Protein AF-A0A1V8NS81-F1 (afdb_monomer_lite)

Organism: Citrobacter braakii (NCBI:txid57706)

Radius of gyration: 27.33 Å; chains: 1; bounding box: 50×34×76 Å

pLDDT: mean 88.17, std 13.68, range [34.19, 97.19]

Secondary structure (DSSP, 8-state):
-----------HHHHHHHHHHHHHHHTSTT-HHHHHHHHHHHHH--HHHHHHHHHHHHHHHHHHHHHHT-EEE-----HHHHHHTT--HHHHHHHHHHHHHHHHHHHHTTPEEET-

Foldseek 3Di:
DDDDDPDPPDPPVVLVVLVVQLVPLLVDPPDPSNVVSVVVNVVQPDPSNVVVVVVVVVVVVVVVVVVLPAEDEDDDDALVVCVVVVDDSVRSVVVVVVVVVVCVVCVVVSYHYPPD

Sequence (116 aa):
MLGGSPMTALDKQALRQLATDAHELGIIKRYTKGIEANKRFAAIVTPLTVLALLDELEAAEKRIAELEARTVAVKQFDDFQIVHYGGSEDYAKGYIDCQNNYNKALTAAGIGVKGE

Structure (mmCIF, N/CA/C/O backbone):
data_AF-A0A1V8NS81-F1
#
_entry.id   AF-A0A1V8NS81-F1
#
loop_
_atom_site.group_PDB
_atom_site.id
_atom_site.type_symbol
_atom_site.label_atom_id
_atom_site.label_alt_id
_atom_site.label_comp_id
_atom_site.label_asym_id
_atom_site.label_entity_id
_atom_site.label_seq_id
_atom_site.pdbx_PDB_ins_code
_atom_site.Cartn_x
_atom_site.Cartn_y
_atom_site.Cartn_z
_atom_site.occupancy
_atom_site.B_iso_or_equiv
_atom_site.auth_seq_id
_atom_site.auth_comp_id
_atom_site.auth_asym_id
_atom_site.auth_atom_id
_atom_site.pdbx_PDB_model_num
ATOM 1 N N . MET A 1 1 ? -13.819 -21.317 -9.610 1.00 34.19 1 MET A N 1
ATOM 2 C CA . MET A 1 1 ? -13.070 -20.592 -8.564 1.00 34.19 1 MET A CA 1
ATOM 3 C C . MET A 1 1 ? -14.020 -19.585 -7.953 1.00 34.19 1 MET A C 1
ATOM 5 O O . MET A 1 1 ? -14.648 -18.849 -8.702 1.00 34.19 1 MET A O 1
ATOM 9 N N . LEU A 1 2 ? -14.235 -19.673 -6.643 1.00 37.75 2 LEU A N 1
ATOM 10 C CA . LEU A 1 2 ? -15.254 -18.916 -5.920 1.00 37.75 2 LEU A CA 1
ATOM 11 C C . LEU A 1 2 ? -14.870 -17.433 -5.914 1.00 37.75 2 LEU A C 1
ATOM 13 O O . LEU A 1 2 ? -13.893 -17.051 -5.277 1.00 37.75 2 LEU A O 1
ATOM 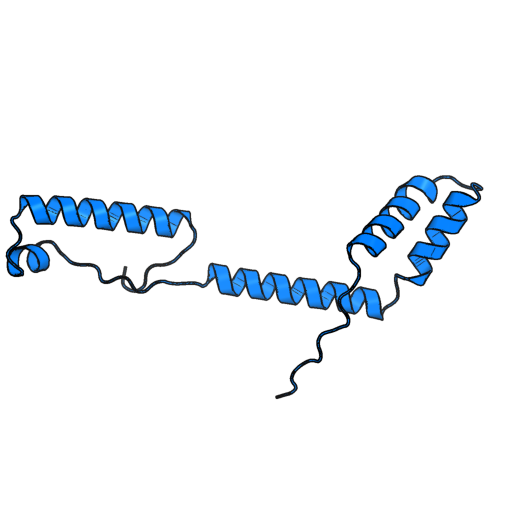17 N N . GLY A 1 3 ? -15.617 -16.622 -6.664 1.00 38.28 3 GLY A N 1
ATOM 18 C CA . GLY A 1 3 ? -15.574 -15.173 -6.539 1.00 38.28 3 GLY A CA 1
ATOM 19 C C . GLY A 1 3 ? -16.102 -14.813 -5.160 1.00 38.28 3 GLY A C 1
ATOM 20 O O . GLY A 1 3 ? -17.291 -14.985 -4.899 1.00 38.28 3 GLY A O 1
ATOM 21 N N . GLY A 1 4 ? -15.200 -14.400 -4.270 1.00 41.12 4 GLY A N 1
ATOM 22 C CA . GLY A 1 4 ? -15.565 -13.887 -2.960 1.00 41.12 4 GLY A CA 1
ATOM 23 C C . GLY A 1 4 ? -16.525 -12.721 -3.143 1.00 41.12 4 GLY A C 1
ATOM 24 O O . GLY A 1 4 ? -16.189 -11.733 -3.798 1.00 41.12 4 GLY A O 1
ATOM 25 N N . SER A 1 5 ? -17.737 -12.866 -2.612 1.00 40.59 5 SER A N 1
ATOM 26 C CA . SER A 1 5 ? -18.668 -11.756 -2.453 1.00 40.59 5 SER A CA 1
ATOM 27 C C . SER A 1 5 ? -17.928 -10.586 -1.800 1.00 40.59 5 SER A C 1
ATOM 29 O O . SER A 1 5 ? -17.149 -10.830 -0.875 1.00 40.59 5 SER A O 1
ATOM 31 N N . PRO A 1 6 ? -18.147 -9.335 -2.241 1.00 47.91 6 PRO A N 1
ATOM 32 C CA . PRO A 1 6 ? -17.571 -8.189 -1.560 1.00 47.91 6 PRO A CA 1
ATOM 33 C C . PRO A 1 6 ? -18.086 -8.240 -0.123 1.00 47.91 6 PRO A C 1
ATOM 35 O O . PRO A 1 6 ? -19.296 -8.142 0.099 1.00 47.91 6 PRO A O 1
ATOM 38 N N . MET A 1 7 ? -17.193 -8.475 0.844 1.00 54.28 7 MET A N 1
ATOM 39 C CA . MET A 1 7 ? -17.545 -8.284 2.245 1.00 54.28 7 MET A CA 1
ATOM 40 C C . MET A 1 7 ? -18.139 -6.886 2.346 1.00 54.28 7 MET A C 1
ATOM 42 O O . MET A 1 7 ? -17.563 -5.930 1.825 1.00 54.28 7 MET A O 1
ATOM 46 N N . THR A 1 8 ? -19.337 -6.793 2.920 1.00 56.78 8 THR A N 1
ATOM 47 C CA . THR A 1 8 ? -20.015 -5.529 3.212 1.00 56.78 8 THR A CA 1
ATOM 48 C C . THR A 1 8 ? -18.987 -4.530 3.715 1.00 56.78 8 THR A C 1
ATOM 50 O O . THR A 1 8 ? -18.368 -4.795 4.744 1.00 56.78 8 THR A O 1
ATOM 53 N N . ALA A 1 9 ? -18.765 -3.449 2.961 1.00 69.44 9 ALA A N 1
ATOM 54 C CA . ALA A 1 9 ? -17.707 -2.492 3.249 1.00 69.44 9 ALA A CA 1
ATOM 55 C C . ALA A 1 9 ? -17.837 -2.028 4.703 1.00 69.44 9 ALA A C 1
ATOM 57 O O . ALA A 1 9 ? -18.829 -1.391 5.068 1.00 69.44 9 ALA A O 1
ATOM 58 N N . LEU A 1 10 ? -16.872 -2.415 5.537 1.00 84.88 10 LEU A N 1
ATOM 59 C CA . LEU A 1 10 ? -16.858 -2.054 6.942 1.00 84.88 10 LEU A CA 1
ATOM 60 C C . LEU A 1 10 ? -16.790 -0.529 7.039 1.00 84.88 10 LEU A C 1
ATOM 62 O O . LEU A 1 10 ? -15.931 0.104 6.419 1.00 84.88 10 LEU A O 1
ATOM 66 N N . ASP A 1 11 ? -17.669 0.079 7.836 1.00 90.62 11 ASP A N 1
ATOM 67 C CA . ASP A 1 11 ? -17.576 1.512 8.111 1.00 90.62 11 ASP A CA 1
ATOM 68 C C . ASP A 1 11 ? -16.393 1.779 9.054 1.00 90.62 11 ASP A C 1
ATOM 70 O O . ASP A 1 11 ? -16.508 1.826 10.283 1.00 90.62 11 ASP A O 1
ATOM 74 N N . LYS A 1 12 ? -15.215 1.935 8.447 1.00 90.06 12 LYS A N 1
ATOM 75 C CA . LYS A 1 12 ? -13.952 2.190 9.144 1.00 90.06 12 LYS A CA 1
ATOM 76 C C . LYS A 1 12 ? -13.956 3.513 9.901 1.00 90.06 12 LYS A C 1
ATOM 78 O O . LYS A 1 12 ? -13.236 3.634 10.892 1.00 90.06 12 LYS A O 1
ATOM 83 N N . GLN A 1 13 ? -14.730 4.503 9.455 1.00 93.38 13 GLN A N 1
ATOM 84 C CA . GLN A 1 13 ? -14.797 5.798 10.125 1.00 93.38 13 GLN A CA 1
ATOM 85 C C . GLN A 1 13 ? -15.654 5.706 11.388 1.00 93.38 13 GLN A C 1
ATOM 87 O O . GLN A 1 13 ? -15.213 6.154 12.447 1.00 93.38 13 GLN A O 1
ATOM 92 N N . ALA A 1 14 ? -16.818 5.057 11.311 1.00 92.12 14 ALA A N 1
ATOM 93 C CA . ALA A 1 14 ? -17.647 4.791 12.480 1.00 92.12 14 ALA A CA 1
ATOM 94 C C . ALA A 1 14 ? -16.914 3.911 13.503 1.00 92.12 14 ALA A C 1
ATOM 96 O O . ALA A 1 14 ? -16.901 4.233 14.691 1.00 92.12 14 ALA A O 1
ATOM 97 N N . LEU A 1 15 ? -16.235 2.847 13.054 1.00 93.56 15 LEU A N 1
ATOM 98 C CA . LEU A 1 15 ? -15.450 1.989 13.945 1.00 93.56 15 LEU A CA 1
ATOM 99 C C . LEU A 1 15 ? -14.302 2.754 14.616 1.00 93.56 15 LEU A C 1
ATOM 101 O O . LEU A 1 15 ? -14.076 2.585 15.814 1.00 93.56 15 LEU A O 1
ATOM 105 N N . ARG A 1 16 ? -13.607 3.628 13.873 1.00 95.25 16 ARG A N 1
ATOM 106 C CA . ARG A 1 16 ? -12.559 4.496 14.428 1.00 95.25 16 ARG A CA 1
ATOM 107 C C . ARG A 1 16 ? -13.120 5.433 15.492 1.00 95.25 16 ARG A C 1
ATOM 109 O O . ARG A 1 16 ? -12.519 5.533 16.554 1.00 95.25 16 ARG A O 1
ATOM 116 N N . GLN A 1 17 ? -14.268 6.063 15.243 1.00 95.75 17 GLN A N 1
ATOM 117 C CA . GLN A 1 17 ? -14.896 6.945 16.227 1.00 95.75 17 GLN A CA 1
ATOM 118 C C . GLN A 1 17 ? -15.281 6.184 17.499 1.00 95.75 17 GLN A C 1
ATOM 120 O O . GLN A 1 17 ? -14.965 6.630 18.596 1.00 95.75 17 GLN A O 1
ATOM 125 N N . LEU A 1 18 ? -15.897 5.005 17.364 1.00 95.19 18 LEU A N 1
ATOM 126 C CA . LEU A 1 18 ? -16.261 4.167 18.510 1.00 95.19 18 LEU A CA 1
ATOM 127 C C . LEU A 1 18 ? -15.035 3.721 19.319 1.00 95.19 18 LEU A C 1
ATOM 129 O O . LEU A 1 18 ? -15.087 3.715 20.548 1.00 95.19 18 LEU A O 1
ATOM 133 N N . ALA A 1 19 ? -13.938 3.368 18.643 1.00 95.19 19 ALA A N 1
ATOM 134 C CA . ALA A 1 19 ? -12.680 3.011 19.292 1.00 95.19 19 ALA A CA 1
ATOM 135 C C . ALA A 1 19 ? -12.068 4.203 20.045 1.00 95.19 19 ALA A C 1
ATOM 137 O O . ALA A 1 19 ? -11.642 4.048 21.189 1.00 95.19 19 ALA A O 1
ATOM 138 N N . THR A 1 20 ? -12.058 5.390 19.431 1.00 96.38 20 THR A N 1
ATOM 139 C CA . THR A 1 20 ? -11.583 6.631 20.055 1.00 96.38 20 THR A CA 1
ATOM 140 C C . THR A 1 20 ? -12.428 6.995 21.274 1.00 96.38 20 THR A C 1
ATOM 142 O O . THR A 1 20 ? -11.872 7.201 22.348 1.00 96.38 20 THR A O 1
ATOM 145 N N . ASP A 1 21 ? -13.757 6.979 21.160 1.00 94.12 21 ASP A N 1
ATOM 146 C CA . ASP A 1 21 ? -14.660 7.288 22.274 1.00 94.12 21 ASP A CA 1
ATOM 147 C C . ASP A 1 21 ? -14.467 6.308 23.442 1.00 94.12 21 ASP A C 1
ATOM 149 O O . ASP A 1 21 ? -14.436 6.713 24.607 1.00 94.12 21 ASP A O 1
ATOM 153 N N . ALA A 1 22 ? -14.322 5.009 23.152 1.00 94.12 22 ALA A N 1
ATOM 154 C CA . ALA A 1 22 ? -14.050 3.991 24.165 1.00 94.12 22 ALA A CA 1
ATOM 155 C C . ALA A 1 22 ? -12.674 4.191 24.822 1.00 94.12 22 ALA A C 1
ATOM 157 O O . ALA A 1 22 ? -12.548 4.049 26.038 1.00 94.12 22 ALA A O 1
ATOM 158 N N . HIS A 1 23 ? -11.655 4.577 24.051 1.00 93.81 23 HIS A N 1
ATOM 159 C CA . HIS A 1 23 ? -10.327 4.882 24.576 1.00 93.81 23 HIS A CA 1
ATOM 160 C C . HIS A 1 23 ? -10.329 6.131 25.469 1.00 93.81 23 HIS A C 1
ATOM 162 O O . HIS A 1 23 ? -9.814 6.091 26.581 1.00 93.81 23 HIS A O 1
ATOM 168 N N . GLU A 1 24 ? -10.938 7.228 25.023 1.00 92.62 24 GLU A N 1
ATOM 169 C CA . GLU A 1 24 ? -10.905 8.511 25.729 1.00 92.62 24 GLU A CA 1
ATOM 170 C C . GLU A 1 24 ? -11.855 8.540 26.932 1.00 92.62 24 GLU A C 1
ATOM 172 O O . GLU A 1 24 ? -11.477 8.941 28.035 1.00 92.62 24 GLU A O 1
ATOM 177 N N . LEU A 1 25 ? -13.103 8.101 26.744 1.00 91.62 25 LEU A N 1
ATOM 178 C CA . LEU A 1 25 ? -14.140 8.183 27.774 1.00 91.62 25 LEU A CA 1
ATOM 179 C C . LEU A 1 25 ? -14.166 6.936 28.659 1.00 91.62 25 LEU A C 1
ATOM 181 O O . LEU A 1 25 ? -14.500 7.031 29.842 1.00 91.62 25 LEU A O 1
ATOM 185 N N . GLY A 1 26 ? -13.832 5.767 28.107 1.00 83.56 26 GLY A N 1
ATOM 186 C CA . GLY A 1 26 ? -13.929 4.478 28.795 1.00 83.56 26 GLY A CA 1
ATOM 187 C C . GLY A 1 26 ? -12.908 4.278 29.917 1.00 83.56 26 GLY A C 1
ATOM 188 O O . GLY A 1 26 ? -13.151 3.468 30.814 1.00 83.56 26 GLY A O 1
ATOM 189 N N . ILE A 1 27 ? -11.811 5.046 29.927 1.00 86.44 27 ILE A N 1
ATOM 190 C CA . ILE A 1 27 ? -10.823 5.068 31.023 1.00 86.44 27 ILE A CA 1
ATOM 191 C C . ILE A 1 27 ? -11.406 5.734 32.285 1.00 86.44 27 ILE A C 1
ATOM 193 O O . ILE A 1 27 ? -11.014 5.415 33.414 1.00 86.44 27 ILE A O 1
ATOM 197 N N . ILE A 1 28 ? -12.386 6.627 32.124 1.00 85.00 28 ILE A N 1
ATOM 198 C CA . ILE A 1 28 ? -12.992 7.376 33.226 1.00 85.00 28 ILE A CA 1
ATOM 199 C C . ILE A 1 28 ? -14.001 6.480 33.960 1.00 85.00 28 ILE A C 1
ATOM 201 O O . ILE A 1 28 ? -15.159 6.316 33.566 1.00 85.00 28 ILE A O 1
ATOM 205 N N . LYS A 1 29 ? -13.562 5.883 35.074 1.00 74.12 29 LYS A N 1
ATOM 206 C CA . LYS A 1 29 ? -14.395 4.987 35.892 1.00 74.12 29 LYS A CA 1
ATOM 207 C C . LYS A 1 29 ? -15.640 5.705 36.423 1.00 74.12 29 LYS A C 1
ATOM 209 O O . LYS A 1 29 ? -15.560 6.825 36.914 1.00 74.12 29 LYS A O 1
ATOM 214 N N . ARG A 1 30 ? -16.784 5.007 36.401 1.00 77.19 30 ARG A N 1
ATOM 215 C CA . ARG A 1 30 ? -18.103 5.493 36.871 1.00 77.19 30 ARG A CA 1
ATOM 216 C C . ARG A 1 30 ? -18.652 6.700 36.099 1.00 77.19 30 ARG A C 1
ATOM 218 O O . ARG A 1 30 ? -19.635 7.295 36.529 1.00 77.19 30 ARG A O 1
ATOM 225 N N . TYR A 1 31 ? -18.072 7.029 34.947 1.00 84.50 31 TYR A N 1
ATOM 226 C CA . TYR A 1 31 ? -18.636 8.016 34.042 1.00 84.50 31 TYR A CA 1
ATOM 227 C C . TYR A 1 31 ? -19.619 7.346 33.086 1.00 84.50 31 TYR A C 1
ATOM 229 O O . TYR A 1 31 ? -19.242 6.492 32.284 1.00 84.50 31 TYR A O 1
ATOM 237 N N . THR A 1 32 ? -20.890 7.741 33.155 1.00 90.44 32 THR A N 1
ATOM 238 C CA . THR A 1 32 ? -21.971 7.132 32.366 1.00 90.44 32 THR A CA 1
ATOM 239 C C . THR A 1 32 ? -21.664 7.123 30.868 1.00 90.44 32 THR A C 1
ATOM 241 O O . THR A 1 32 ? -21.902 6.114 30.210 1.00 90.44 32 THR A O 1
ATOM 244 N N . LYS A 1 33 ? -21.064 8.198 30.330 1.00 89.50 33 LYS A N 1
ATOM 245 C CA . LYS A 1 33 ? -20.688 8.244 28.907 1.00 89.50 33 LYS A CA 1
ATOM 246 C C . LYS A 1 33 ? -19.532 7.298 28.568 1.00 89.50 33 LYS A C 1
ATOM 248 O O . LYS A 1 33 ? -19.533 6.741 27.482 1.00 89.50 33 LYS A O 1
ATOM 253 N N . GLY A 1 34 ? -18.591 7.074 29.488 1.00 91.25 34 GLY A N 1
ATOM 254 C CA . GLY A 1 34 ? -17.503 6.107 29.304 1.00 91.25 34 GLY A CA 1
ATOM 255 C C . GLY A 1 34 ? -17.990 4.659 29.291 1.00 91.25 34 GLY A C 1
ATOM 256 O O . GLY A 1 34 ? -17.571 3.861 28.457 1.00 91.25 34 GLY A O 1
ATOM 257 N N . ILE A 1 35 ? -18.943 4.331 30.169 1.00 92.50 35 ILE A N 1
ATOM 258 C CA . ILE A 1 35 ? -19.608 3.018 30.172 1.00 92.50 35 ILE A CA 1
ATOM 259 C C . ILE A 1 35 ? -20.346 2.797 28.847 1.00 92.50 35 ILE A C 1
ATOM 261 O O . ILE A 1 35 ? -20.255 1.720 28.262 1.00 92.50 35 ILE A O 1
ATOM 265 N N . GLU A 1 36 ? -21.064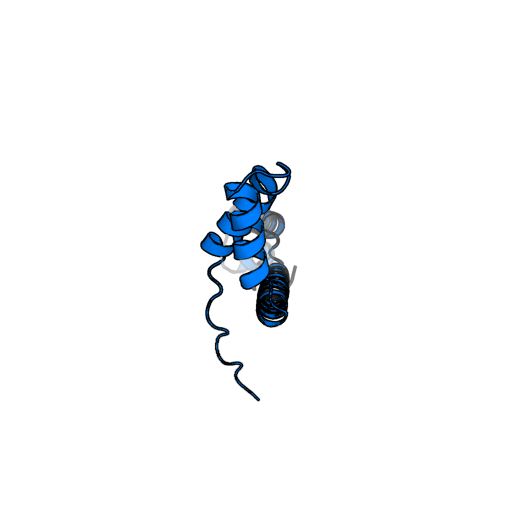 3.814 28.374 1.00 93.75 36 GLU A N 1
ATOM 266 C CA . GLU A 1 36 ? -21.797 3.758 27.111 1.00 93.75 36 GLU A CA 1
ATOM 267 C C . GLU A 1 36 ? -20.859 3.631 25.900 1.00 93.75 36 GLU A C 1
ATOM 269 O O . GLU A 1 36 ? -21.100 2.796 25.031 1.00 93.75 36 GLU A O 1
ATOM 274 N N . ALA A 1 37 ? -19.753 4.381 25.868 1.00 93.88 37 ALA A N 1
ATOM 275 C CA . ALA A 1 37 ? -18.743 4.281 24.816 1.00 93.88 37 ALA A CA 1
ATOM 276 C C . ALA A 1 37 ? -18.148 2.864 24.726 1.00 93.88 37 ALA A C 1
ATOM 278 O O . ALA A 1 37 ? -18.141 2.263 23.652 1.00 93.88 37 ALA A O 1
ATOM 279 N N . ASN A 1 38 ? -17.760 2.277 25.865 1.00 93.50 38 ASN A N 1
ATOM 280 C CA . ASN A 1 38 ? -17.262 0.900 25.920 1.00 93.50 38 ASN A CA 1
ATOM 281 C C . ASN A 1 38 ? -18.303 -0.122 25.440 1.00 93.50 38 ASN A C 1
ATOM 283 O O . ASN A 1 38 ? -17.957 -1.050 24.712 1.00 93.50 38 ASN A O 1
ATOM 287 N N . LYS A 1 39 ? -19.580 0.043 25.813 1.00 94.19 39 LYS A N 1
ATOM 288 C CA . LYS A 1 39 ? -20.665 -0.839 25.350 1.00 94.19 39 LYS A CA 1
ATOM 289 C C . LYS A 1 39 ? -20.857 -0.765 23.839 1.00 94.19 39 LYS A C 1
ATOM 291 O O . LYS A 1 39 ? -20.975 -1.805 23.196 1.00 94.19 39 LYS A O 1
ATOM 296 N N . ARG A 1 40 ? -20.879 0.445 23.274 1.00 93.88 40 ARG A N 1
ATOM 297 C CA . ARG A 1 40 ? -21.044 0.649 21.827 1.00 93.88 40 ARG A CA 1
ATOM 298 C C . ARG A 1 40 ? -19.886 0.056 21.041 1.00 93.88 40 ARG A C 1
ATOM 300 O O . ARG A 1 40 ? -20.121 -0.613 20.042 1.00 93.88 40 ARG A O 1
ATOM 307 N N . PHE A 1 41 ? -18.657 0.250 21.513 1.00 94.81 41 PHE A N 1
ATOM 308 C CA . PHE A 1 41 ? -17.488 -0.357 20.889 1.00 94.81 41 PHE A CA 1
ATOM 309 C C . PHE A 1 41 ? -17.542 -1.891 20.967 1.00 94.81 41 PHE A C 1
ATOM 311 O O . PHE A 1 41 ? -17.447 -2.559 19.940 1.00 94.81 41 PHE A O 1
ATOM 318 N N . ALA A 1 42 ? -17.809 -2.460 22.148 1.00 94.38 42 ALA A N 1
ATOM 319 C CA . ALA A 1 42 ? -17.908 -3.909 22.335 1.00 94.38 42 ALA A CA 1
ATOM 320 C C . ALA A 1 42 ? -19.012 -4.568 21.486 1.00 94.38 42 ALA A C 1
ATOM 322 O O . ALA A 1 42 ? -18.856 -5.710 21.066 1.00 94.38 42 ALA A O 1
ATOM 323 N N . ALA A 1 43 ? -20.108 -3.858 21.202 1.00 94.06 43 ALA A N 1
ATOM 324 C CA . ALA A 1 43 ? -21.181 -4.360 20.345 1.00 94.06 43 ALA A CA 1
ATOM 325 C C . ALA A 1 43 ? -20.754 -4.534 18.875 1.00 94.06 43 ALA A C 1
ATOM 327 O O . ALA A 1 43 ? -21.319 -5.371 18.174 1.00 94.06 43 ALA A O 1
ATOM 328 N N . ILE A 1 44 ? -19.771 -3.756 18.409 1.00 91.19 44 ILE A N 1
ATOM 329 C CA . ILE A 1 44 ? -19.298 -3.786 17.019 1.00 91.19 44 ILE A CA 1
ATOM 330 C C . ILE A 1 44 ? -18.045 -4.652 16.864 1.00 91.19 44 ILE A C 1
ATOM 332 O O . ILE A 1 44 ? -17.847 -5.227 15.796 1.00 91.19 44 ILE A O 1
ATOM 336 N N . VAL A 1 45 ? -17.213 -4.808 17.899 1.00 92.06 45 VAL A N 1
ATOM 337 C CA . VAL A 1 45 ? -16.014 -5.671 17.864 1.00 92.06 45 VAL A CA 1
ATOM 338 C C . VAL A 1 45 ? -16.407 -7.144 18.020 1.00 92.06 45 VAL A C 1
ATOM 340 O O . VAL A 1 45 ? -16.154 -7.797 19.030 1.00 92.06 45 VAL A O 1
ATOM 343 N N . THR A 1 46 ? -17.070 -7.669 16.995 1.00 93.19 46 THR A N 1
ATOM 344 C CA . THR A 1 46 ? -17.441 -9.082 16.877 1.00 93.19 46 THR A CA 1
ATOM 345 C C . THR A 1 46 ? -16.345 -9.865 16.143 1.00 93.19 46 THR A C 1
ATOM 347 O O . THR A 1 46 ? -15.556 -9.256 15.415 1.00 93.19 46 THR A O 1
ATOM 350 N N . PRO A 1 47 ? -16.305 -11.209 16.244 1.00 95.38 47 PRO A N 1
ATOM 351 C CA . PRO A 1 47 ? -15.400 -12.018 15.428 1.00 95.38 47 PRO A CA 1
ATOM 352 C C . PRO A 1 47 ? -15.506 -11.719 13.926 1.00 95.38 47 PRO A C 1
ATOM 354 O O . PRO A 1 47 ? -14.489 -11.682 13.246 1.00 95.38 47 PRO A O 1
ATOM 357 N N . LEU A 1 48 ? -16.711 -11.432 13.416 1.00 92.12 48 LEU A N 1
ATOM 358 C CA . LEU A 1 48 ? -16.921 -11.067 12.009 1.00 92.12 48 LEU A CA 1
ATOM 359 C C . LEU A 1 48 ? -16.241 -9.743 11.646 1.00 92.12 48 LEU A C 1
ATOM 361 O O . LEU A 1 48 ? -15.618 -9.644 10.595 1.00 92.12 48 LEU A O 1
ATOM 365 N N . THR A 1 49 ? -16.321 -8.744 12.523 1.00 91.75 49 THR A N 1
ATOM 366 C CA . THR A 1 49 ? -15.654 -7.450 12.322 1.00 91.75 49 THR A CA 1
ATOM 367 C C . THR A 1 49 ? -14.134 -7.597 12.343 1.00 91.75 49 THR A C 1
ATOM 369 O O . THR A 1 49 ? -13.446 -6.949 11.561 1.00 91.75 49 THR A O 1
ATOM 372 N N . VAL A 1 50 ? -13.604 -8.459 13.217 1.00 93.56 50 VAL A N 1
ATOM 373 C CA . VAL A 1 50 ? -12.163 -8.747 13.274 1.00 93.56 50 VAL A CA 1
ATOM 374 C C . VAL A 1 50 ? -11.700 -9.461 12.005 1.00 93.56 50 VAL A C 1
ATOM 376 O O . VAL A 1 50 ? -10.685 -9.063 11.444 1.00 93.56 50 VAL A O 1
ATOM 379 N N . LEU A 1 51 ? -12.450 -10.457 11.522 1.00 94.81 51 LEU A N 1
ATOM 380 C CA . LEU A 1 51 ? -12.146 -11.138 10.259 1.00 94.81 51 LEU A CA 1
ATOM 381 C C . LEU A 1 51 ? -12.149 -10.154 9.085 1.00 94.81 51 LEU A C 1
ATOM 383 O O . LEU A 1 51 ? -11.150 -10.062 8.390 1.00 94.81 51 LEU A O 1
ATOM 387 N N . ALA A 1 52 ? -13.183 -9.317 8.958 1.00 91.94 52 ALA A N 1
ATOM 388 C CA . ALA A 1 52 ? -13.239 -8.303 7.906 1.00 91.94 52 ALA A CA 1
ATOM 389 C C . ALA A 1 52 ? -12.037 -7.334 7.927 1.00 91.94 52 ALA A C 1
ATOM 391 O O . ALA A 1 52 ? -11.529 -6.962 6.872 1.00 91.94 52 ALA A O 1
ATOM 392 N N . LEU A 1 53 ? -11.550 -6.935 9.110 1.00 93.81 53 LEU A N 1
ATOM 393 C CA . LEU A 1 53 ? -10.338 -6.111 9.227 1.00 93.81 53 LEU A CA 1
ATOM 394 C C . LEU A 1 53 ? -9.072 -6.856 8.779 1.00 93.81 53 LEU A C 1
ATOM 396 O O . LEU A 1 53 ? -8.201 -6.239 8.168 1.00 93.81 53 LEU A O 1
ATOM 400 N N . LEU A 1 54 ? -8.963 -8.151 9.090 1.00 95.81 54 LEU A N 1
ATOM 401 C CA . LEU A 1 54 ? -7.853 -8.999 8.651 1.00 95.81 54 LEU A CA 1
ATOM 402 C C . LEU A 1 54 ? -7.883 -9.208 7.134 1.00 95.81 54 LEU A C 1
ATOM 404 O O . LEU A 1 54 ? -6.864 -9.007 6.485 1.00 95.81 54 LEU A O 1
ATOM 408 N N . ASP A 1 55 ? -9.049 -9.498 6.559 1.00 94.56 55 ASP A N 1
ATOM 409 C CA . ASP A 1 55 ? -9.210 -9.668 5.113 1.00 94.56 55 ASP A CA 1
ATOM 410 C C . ASP A 1 55 ? -8.861 -8.380 4.346 1.00 94.56 55 ASP A C 1
ATOM 412 O O . ASP A 1 55 ? -8.194 -8.420 3.310 1.00 94.56 55 ASP A O 1
ATOM 416 N N . GLU A 1 56 ? -9.267 -7.211 4.860 1.00 94.06 56 GLU A N 1
ATOM 417 C CA . GLU A 1 56 ? -8.875 -5.919 4.285 1.00 94.06 56 GLU A CA 1
ATOM 418 C C . GLU A 1 56 ? -7.362 -5.668 4.383 1.00 94.06 56 GLU A C 1
ATOM 420 O O . GLU A 1 56 ? -6.777 -5.111 3.448 1.00 94.06 56 GLU A O 1
ATOM 425 N N . LEU A 1 57 ? -6.725 -6.070 5.489 1.00 95.56 57 LEU A N 1
ATOM 426 C CA . LEU A 1 57 ? -5.280 -5.941 5.679 1.00 95.56 57 LEU A CA 1
ATOM 427 C C . LEU A 1 57 ? -4.514 -6.840 4.703 1.00 95.56 57 LEU A C 1
ATOM 429 O O . LEU A 1 57 ? -3.666 -6.342 3.966 1.00 95.56 57 LEU A O 1
ATOM 433 N N . GLU A 1 58 ? -4.863 -8.123 4.630 1.00 96.69 58 GLU A N 1
ATOM 434 C CA . GLU A 1 58 ? -4.245 -9.086 3.712 1.00 96.69 58 GLU A CA 1
ATOM 435 C C . GLU A 1 58 ? -4.425 -8.659 2.245 1.00 96.69 58 GLU A C 1
ATOM 437 O O . GLU A 1 58 ? -3.501 -8.754 1.432 1.00 96.69 58 GLU A O 1
ATOM 442 N N . ALA A 1 59 ? -5.597 -8.120 1.888 1.00 94.81 59 ALA A N 1
ATOM 443 C CA . ALA A 1 59 ? -5.841 -7.573 0.556 1.00 94.81 59 ALA A CA 1
ATOM 444 C C . ALA A 1 59 ? -4.961 -6.345 0.256 1.00 94.81 59 ALA A C 1
ATOM 446 O O . ALA A 1 59 ? -4.460 -6.206 -0.866 1.00 94.81 59 ALA A O 1
ATOM 447 N N . ALA A 1 60 ? -4.752 -5.462 1.238 1.00 95.06 60 ALA A N 1
ATOM 448 C CA . ALA A 1 60 ? -3.871 -4.306 1.098 1.00 95.06 60 ALA A CA 1
ATOM 449 C C . ALA A 1 60 ? -2.398 -4.723 0.963 1.00 95.06 60 ALA A C 1
ATOM 451 O O . ALA A 1 60 ? -1.712 -4.228 0.069 1.00 95.06 60 ALA A O 1
ATOM 452 N N . GLU A 1 61 ? -1.930 -5.668 1.779 1.00 97.19 61 GLU A N 1
ATOM 453 C CA . GLU A 1 61 ? -0.576 -6.232 1.707 1.00 97.19 61 GLU A CA 1
ATOM 454 C C . GLU A 1 61 ? -0.320 -6.896 0.355 1.00 97.19 61 GLU A C 1
ATOM 456 O O . GLU A 1 61 ? 0.685 -6.616 -0.302 1.00 97.19 61 GLU A O 1
ATOM 461 N N . LYS A 1 62 ? -1.275 -7.698 -0.130 1.00 96.81 62 LYS A N 1
ATOM 462 C CA . LYS A 1 62 ? -1.208 -8.282 -1.470 1.00 96.81 62 LYS A CA 1
ATOM 463 C C . LYS A 1 62 ? -1.108 -7.203 -2.545 1.00 96.81 62 LYS A C 1
ATOM 465 O O . LYS A 1 62 ? -0.304 -7.328 -3.467 1.00 96.81 62 LYS A O 1
ATOM 470 N N . ARG A 1 63 ? -1.902 -6.131 -2.439 1.00 95.88 63 ARG A N 1
ATOM 471 C CA . ARG A 1 63 ? -1.865 -5.034 -3.410 1.00 95.88 63 ARG A CA 1
ATOM 472 C C . ARG A 1 63 ? -0.535 -4.281 -3.382 1.00 95.88 63 ARG A C 1
ATOM 474 O O . ARG A 1 63 ? -0.059 -3.883 -4.442 1.00 95.88 63 ARG A O 1
ATOM 481 N N . ILE A 1 64 ? 0.058 -4.089 -2.206 1.00 94.19 64 ILE A N 1
ATOM 482 C CA . ILE A 1 64 ? 1.392 -3.497 -2.061 1.00 94.19 64 ILE A CA 1
ATOM 483 C C . ILE A 1 64 ? 2.428 -4.389 -2.747 1.00 94.19 64 ILE A C 1
ATOM 485 O O . ILE A 1 64 ? 3.129 -3.905 -3.630 1.00 94.19 64 ILE A O 1
ATOM 489 N N . ALA A 1 65 ? 2.438 -5.692 -2.457 1.00 93.62 65 ALA A N 1
ATOM 490 C CA . ALA A 1 65 ? 3.360 -6.636 -3.087 1.00 93.62 65 ALA A CA 1
ATOM 491 C C . ALA A 1 65 ? 3.211 -6.667 -4.621 1.00 93.62 65 ALA A C 1
ATOM 493 O O . ALA A 1 65 ? 4.201 -6.688 -5.350 1.00 93.62 65 ALA A O 1
ATOM 494 N N . GLU A 1 66 ? 1.978 -6.616 -5.139 1.00 92.69 66 GLU A N 1
ATOM 495 C CA . GLU A 1 66 ? 1.724 -6.495 -6.579 1.00 92.69 66 GLU A CA 1
ATOM 496 C C . GLU A 1 66 ? 2.302 -5.207 -7.171 1.00 92.69 66 GLU A C 1
ATOM 498 O O . GLU A 1 66 ? 2.823 -5.236 -8.283 1.00 92.69 66 GLU A O 1
ATOM 503 N N . LEU A 1 67 ? 2.175 -4.078 -6.465 1.00 90.25 67 LEU A N 1
ATOM 504 C CA . LEU A 1 67 ? 2.690 -2.783 -6.907 1.00 90.25 67 LEU A CA 1
ATOM 505 C C . LEU A 1 67 ? 4.221 -2.739 -6.871 1.00 90.25 67 LEU A C 1
ATOM 507 O O . LEU A 1 67 ? 4.811 -2.236 -7.823 1.00 90.25 67 LEU A O 1
ATOM 511 N N . GLU A 1 68 ? 4.839 -3.293 -5.831 1.00 89.00 68 GLU A N 1
ATOM 512 C CA . GLU A 1 68 ? 6.295 -3.403 -5.678 1.00 89.00 68 GLU A CA 1
ATOM 513 C C . GLU A 1 68 ? 6.912 -4.364 -6.703 1.00 89.00 68 GLU A C 1
ATOM 515 O O . GLU A 1 68 ? 8.018 -4.142 -7.184 1.00 89.00 68 GLU A O 1
ATOM 520 N N . ALA A 1 69 ? 6.179 -5.400 -7.117 1.00 89.62 69 ALA A N 1
ATOM 521 C CA . ALA A 1 69 ? 6.616 -6.320 -8.166 1.00 89.62 69 ALA A CA 1
ATOM 522 C C . ALA A 1 69 ? 6.443 -5.763 -9.595 1.00 89.62 69 ALA A C 1
ATOM 524 O O . ALA A 1 69 ? 6.758 -6.454 -10.574 1.00 89.62 69 ALA A O 1
ATOM 525 N N . ARG A 1 70 ? 5.913 -4.541 -9.768 1.00 88.75 70 ARG A N 1
ATOM 526 C CA . ARG A 1 70 ? 5.688 -3.972 -11.103 1.00 88.75 70 ARG A CA 1
ATOM 527 C C . ARG A 1 70 ? 7.008 -3.711 -11.805 1.00 88.75 70 ARG A C 1
ATOM 529 O O . ARG A 1 70 ? 7.877 -2.989 -11.329 1.00 88.75 70 ARG A O 1
ATOM 536 N N . THR A 1 71 ? 7.083 -4.233 -13.020 1.00 89.06 71 THR A N 1
ATOM 537 C CA . THR A 1 71 ? 8.178 -3.966 -13.943 1.00 89.06 71 THR A CA 1
ATOM 538 C C . THR A 1 71 ? 7.641 -3.352 -15.223 1.00 89.06 71 THR A C 1
ATOM 540 O O . THR A 1 71 ? 6.527 -3.661 -15.659 1.00 89.06 71 THR A O 1
ATOM 543 N N . VAL A 1 72 ? 8.430 -2.476 -15.834 1.00 88.56 72 VAL A N 1
ATOM 544 C CA . VAL A 1 72 ? 8.139 -1.900 -17.147 1.00 88.56 72 VAL A CA 1
ATOM 545 C C . VAL A 1 72 ? 9.084 -2.484 -18.186 1.00 88.56 72 VAL A C 1
ATOM 547 O O . VAL A 1 72 ? 10.255 -2.742 -17.917 1.00 88.56 72 VAL A O 1
ATOM 550 N N . ALA A 1 73 ? 8.562 -2.719 -19.387 1.00 88.62 73 ALA A N 1
ATOM 551 C CA . ALA A 1 73 ? 9.378 -3.056 -20.542 1.00 88.62 73 ALA A CA 1
ATOM 552 C C . ALA A 1 73 ? 9.632 -1.769 -21.320 1.00 88.62 73 ALA A C 1
ATOM 554 O O . ALA A 1 73 ? 8.709 -1.201 -21.904 1.00 88.62 73 ALA A O 1
ATOM 555 N N . VAL A 1 74 ? 10.877 -1.307 -21.300 1.00 86.25 74 VAL A N 1
ATOM 556 C CA . VAL A 1 74 ? 11.302 -0.110 -22.022 1.00 86.25 74 VAL A CA 1
ATOM 557 C C . VAL A 1 74 ? 12.429 -0.531 -22.934 1.00 86.25 74 VAL A C 1
ATOM 559 O O . VAL A 1 74 ? 13.398 -1.135 -22.482 1.00 86.25 74 VAL A O 1
ATOM 562 N N . LYS A 1 75 ? 12.279 -0.253 -24.229 1.00 87.94 75 LYS A N 1
ATOM 563 C CA . LYS A 1 75 ? 13.319 -0.575 -25.195 1.00 87.94 75 LYS A CA 1
ATOM 564 C C . LYS A 1 75 ? 14.511 0.341 -24.944 1.00 87.94 75 LYS A C 1
ATOM 566 O O . LYS A 1 75 ? 14.400 1.550 -25.120 1.00 87.94 75 LYS A O 1
ATOM 571 N N . GLN A 1 76 ? 15.615 -0.267 -24.540 1.00 90.12 76 GLN A N 1
ATOM 572 C CA . GLN A 1 76 ? 16.897 0.396 -24.386 1.00 90.12 76 GLN A CA 1
ATOM 573 C C . GLN A 1 76 ? 17.646 0.282 -25.715 1.00 90.12 76 GLN A C 1
ATOM 575 O O . GLN A 1 76 ? 17.605 -0.773 -26.357 1.00 90.12 76 GLN A O 1
ATOM 580 N N . PHE A 1 77 ? 18.292 1.362 -26.137 1.00 92.25 77 PHE A N 1
ATOM 581 C CA . PHE A 1 77 ? 19.199 1.339 -27.281 1.00 92.25 77 PHE A CA 1
ATOM 582 C C . PHE A 1 77 ? 20.629 1.562 -26.812 1.00 92.25 77 PHE A C 1
ATOM 584 O O . PHE A 1 77 ? 20.850 2.280 -25.835 1.00 92.25 77 PHE A O 1
ATOM 591 N N . ASP A 1 78 ? 21.578 0.945 -27.509 1.00 92.69 78 ASP A N 1
ATOM 592 C CA . ASP A 1 78 ? 22.993 1.277 -27.388 1.00 92.69 78 ASP A CA 1
ATOM 593 C C . ASP A 1 78 ? 23.396 2.370 -28.397 1.00 92.69 78 ASP A C 1
ATOM 595 O O . ASP A 1 78 ? 22.666 2.685 -29.343 1.00 92.69 78 ASP A O 1
ATOM 599 N N . ASP A 1 79 ? 24.566 2.966 -28.171 1.00 94.19 79 ASP A N 1
ATOM 600 C CA . ASP A 1 79 ? 25.135 4.022 -29.019 1.00 94.19 79 ASP A CA 1
ATOM 601 C C . ASP A 1 79 ? 25.231 3.582 -30.494 1.00 94.19 79 ASP A C 1
ATOM 603 O O . ASP A 1 79 ? 24.770 4.275 -31.405 1.00 94.19 79 ASP A O 1
ATOM 607 N N . PHE A 1 80 ? 25.718 2.359 -30.729 1.00 95.19 80 PHE A N 1
ATOM 608 C CA . PHE A 1 80 ? 25.874 1.795 -32.067 1.00 95.19 80 PHE A CA 1
ATOM 609 C C . PHE A 1 80 ? 24.538 1.744 -32.819 1.00 95.19 80 PHE A C 1
ATOM 611 O O . PHE A 1 80 ? 24.465 2.185 -33.967 1.00 95.19 80 PHE A O 1
ATOM 618 N N . GLN A 1 81 ? 23.469 1.260 -32.187 1.00 95.31 81 GLN A N 1
ATOM 619 C CA . GLN A 1 81 ? 22.133 1.194 -32.773 1.00 95.31 81 GLN A CA 1
ATOM 620 C C . GLN A 1 81 ? 21.610 2.579 -33.153 1.00 95.31 81 GLN A C 1
ATOM 622 O O . GLN A 1 81 ? 21.067 2.744 -34.245 1.00 95.31 81 GLN A O 1
ATOM 627 N N . ILE A 1 82 ? 21.781 3.574 -32.280 1.00 95.69 82 ILE A N 1
ATOM 628 C CA . ILE A 1 82 ? 21.285 4.936 -32.514 1.00 95.69 82 ILE A CA 1
ATOM 629 C C . ILE A 1 82 ? 21.997 5.568 -33.714 1.00 95.69 82 ILE A C 1
ATOM 631 O O . ILE A 1 82 ? 21.339 6.129 -34.596 1.00 95.69 82 ILE A O 1
ATOM 635 N N . VAL A 1 83 ? 23.322 5.422 -33.791 1.00 96.75 83 VAL A N 1
ATOM 636 C CA . VAL A 1 83 ? 24.107 5.908 -34.933 1.00 96.75 83 VAL A CA 1
ATOM 637 C C . VAL A 1 83 ? 23.707 5.190 -36.228 1.00 96.75 83 VAL A C 1
ATOM 639 O O . VAL A 1 83 ? 23.535 5.830 -37.265 1.00 96.75 83 VAL A O 1
ATOM 642 N N . HIS A 1 84 ? 23.449 3.879 -36.182 1.00 95.44 84 HIS A N 1
ATOM 643 C CA . HIS A 1 84 ? 23.024 3.107 -37.360 1.00 95.44 84 HIS A CA 1
ATOM 644 C C . HIS A 1 84 ? 21.608 3.440 -37.845 1.00 95.44 84 HIS A C 1
ATOM 646 O O . HIS A 1 84 ? 21.286 3.192 -39.007 1.00 95.44 84 HIS A O 1
ATOM 652 N N . TYR A 1 85 ? 20.773 4.050 -37.001 1.00 95.00 85 TYR A N 1
ATOM 653 C CA . TYR A 1 85 ? 19.490 4.623 -37.415 1.00 95.00 85 TYR A CA 1
ATOM 654 C C . TYR A 1 85 ? 19.608 6.037 -38.002 1.00 95.00 85 TYR A C 1
ATOM 656 O O . TYR A 1 85 ? 18.590 6.656 -38.309 1.00 95.00 85 TYR A O 1
ATOM 664 N N . GLY A 1 86 ? 20.830 6.540 -38.201 1.00 94.75 86 G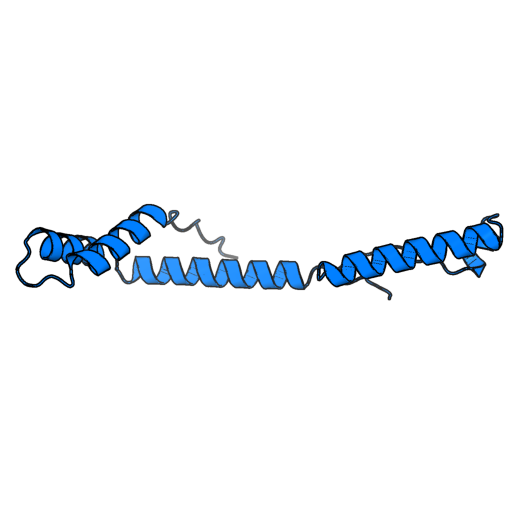LY A N 1
ATOM 665 C CA . GLY A 1 86 ? 21.098 7.852 -38.792 1.00 94.75 86 GLY A CA 1
ATOM 666 C C . GLY A 1 86 ? 21.286 8.974 -37.770 1.00 94.75 86 GLY A C 1
ATOM 667 O O . GLY A 1 86 ? 21.318 10.141 -38.161 1.00 94.75 86 GLY A O 1
ATOM 668 N N . GLY A 1 87 ? 21.404 8.651 -36.477 1.00 95.25 87 GLY A N 1
ATOM 669 C CA . GLY A 1 87 ? 21.807 9.612 -35.451 1.00 95.25 87 GLY A CA 1
ATOM 670 C C . GLY A 1 87 ? 23.288 9.989 -35.567 1.00 95.25 87 GLY A C 1
ATOM 671 O O . GLY A 1 87 ? 24.111 9.191 -36.012 1.00 95.25 87 GLY A O 1
ATOM 672 N N . SER A 1 88 ? 23.650 11.203 -35.148 1.00 97.12 88 SER A N 1
ATOM 673 C CA . SER A 1 88 ? 25.058 11.550 -34.925 1.00 97.12 88 SER A CA 1
ATOM 674 C C . SER A 1 88 ? 25.567 10.944 -33.613 1.00 97.12 88 SER A C 1
ATOM 676 O O . SER A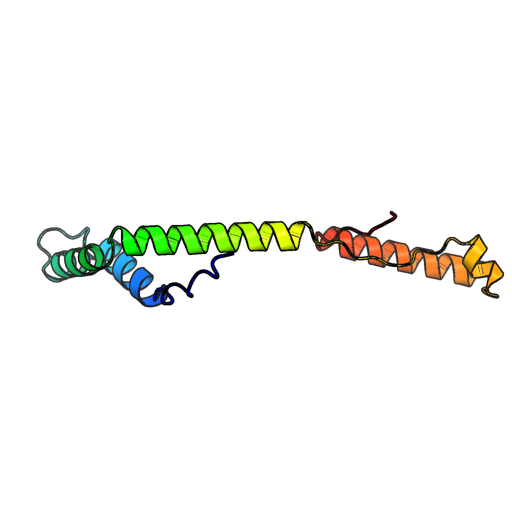 1 88 ? 24.775 10.648 -32.7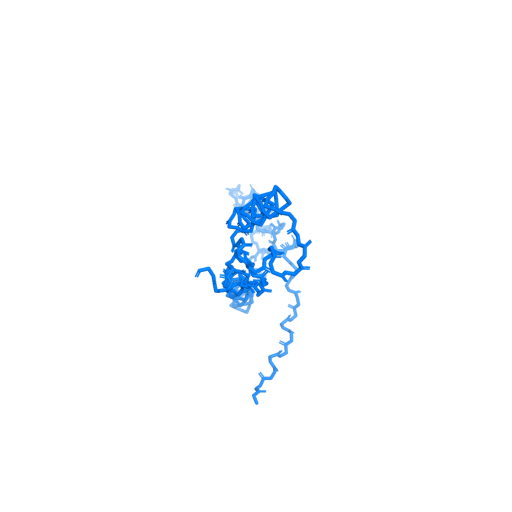17 1.00 97.12 88 SER A O 1
ATOM 678 N N . GLU A 1 89 ? 26.887 10.825 -33.459 1.00 95.25 89 GLU A N 1
ATOM 679 C CA . GLU A 1 89 ? 27.501 10.395 -32.191 1.00 95.25 89 GLU A CA 1
ATOM 680 C C . GLU A 1 89 ? 27.085 11.295 -31.012 1.00 95.25 89 GLU A C 1
ATOM 682 O O . GLU A 1 89 ? 26.792 10.814 -29.919 1.00 95.25 89 GLU A O 1
ATOM 687 N N . ASP A 1 90 ? 27.008 12.612 -31.230 1.00 96.75 90 ASP A N 1
ATOM 688 C CA . ASP A 1 90 ? 26.584 13.560 -30.192 1.00 96.75 90 ASP A CA 1
ATOM 689 C C . ASP A 1 90 ? 25.109 13.385 -29.816 1.00 96.75 90 ASP A C 1
ATOM 691 O O . ASP A 1 90 ? 24.746 13.476 -28.641 1.00 96.75 90 ASP A O 1
ATOM 695 N N . TYR A 1 91 ? 24.253 13.085 -30.798 1.00 96.31 91 TYR A N 1
ATOM 696 C CA . TYR A 1 91 ? 22.855 12.760 -30.537 1.00 96.31 91 TYR A CA 1
ATOM 697 C C . TYR A 1 91 ? 22.730 11.466 -29.725 1.00 96.31 91 TYR A C 1
ATOM 699 O O . TYR A 1 91 ? 21.964 11.419 -28.761 1.00 96.31 91 TYR A O 1
ATOM 707 N N . ALA A 1 92 ? 23.502 10.437 -30.078 1.00 96.62 92 ALA A N 1
ATOM 708 C CA . ALA A 1 92 ? 23.476 9.156 -29.389 1.00 96.62 92 ALA A CA 1
ATOM 709 C C . ALA A 1 92 ? 23.893 9.282 -27.916 1.00 96.62 92 ALA A C 1
ATOM 711 O O . ALA A 1 92 ? 23.176 8.795 -27.042 1.00 96.62 92 ALA A O 1
ATOM 712 N N . LYS A 1 93 ? 24.954 10.040 -27.607 1.00 96.00 93 LYS A N 1
ATOM 713 C CA . LYS A 1 93 ? 25.350 10.340 -26.215 1.00 96.00 93 LYS A CA 1
ATOM 714 C C . LYS A 1 93 ? 24.223 11.003 -25.420 1.00 96.00 93 LYS A C 1
ATOM 716 O O . LYS A 1 93 ? 23.882 10.537 -24.335 1.00 96.00 93 LYS A O 1
ATOM 721 N N . GLY A 1 94 ? 23.595 12.041 -25.980 1.00 96.31 94 GLY A N 1
ATOM 722 C CA . GLY A 1 94 ? 22.477 12.727 -25.325 1.00 96.31 94 GLY A CA 1
ATOM 723 C C . GLY A 1 94 ? 21.256 11.824 -25.105 1.00 96.31 94 GLY A C 1
ATOM 724 O O . GLY A 1 94 ? 20.584 11.921 -24.075 1.00 96.31 94 GLY A O 1
ATOM 725 N N . TYR A 1 95 ? 20.985 10.909 -26.040 1.00 95.44 95 TYR A N 1
ATOM 726 C CA . TYR A 1 95 ? 19.925 9.910 -25.901 1.00 95.44 95 TYR A CA 1
ATOM 727 C C . TYR A 1 95 ? 20.220 8.936 -24.751 1.00 95.44 95 TYR A C 1
ATOM 729 O O . TYR A 1 95 ? 19.347 8.692 -23.918 1.00 95.44 95 TYR A O 1
ATOM 737 N N . ILE A 1 96 ? 21.452 8.424 -24.662 1.00 94.94 96 ILE A N 1
ATOM 738 C CA . ILE A 1 96 ? 21.881 7.525 -23.581 1.00 94.94 96 ILE A CA 1
ATOM 739 C C . ILE A 1 96 ? 21.806 8.220 -22.216 1.00 94.94 96 ILE A C 1
ATOM 741 O O . ILE A 1 96 ? 21.304 7.631 -21.259 1.00 94.94 96 ILE A O 1
ATOM 745 N N . ASP A 1 97 ? 22.214 9.486 -22.117 1.00 95.69 97 ASP A N 1
ATOM 746 C CA . ASP A 1 97 ? 22.080 10.265 -20.879 1.00 95.69 97 ASP A CA 1
ATOM 747 C C . ASP A 1 97 ? 20.614 10.404 -20.444 1.00 95.69 97 ASP A C 1
ATOM 749 O O . ASP A 1 97 ? 20.283 10.234 -19.266 1.00 95.69 97 ASP A O 1
ATOM 753 N N . CYS A 1 98 ? 19.711 10.667 -21.394 1.00 93.81 98 CYS A N 1
ATOM 754 C CA . CYS A 1 98 ? 18.275 10.722 -21.132 1.00 93.81 98 CYS A CA 1
ATOM 755 C C . CYS A 1 98 ? 17.733 9.366 -20.656 1.00 93.81 98 CYS A C 1
ATOM 757 O O . CYS A 1 98 ? 17.032 9.306 -19.644 1.00 93.81 98 CYS A O 1
ATOM 759 N N . GLN A 1 99 ? 18.104 8.285 -21.343 1.00 93.50 99 GLN A N 1
ATOM 760 C CA . GLN A 1 99 ? 17.707 6.918 -21.017 1.00 93.50 99 GLN A CA 1
ATOM 761 C C . GLN A 1 99 ? 18.168 6.522 -19.601 1.00 93.50 99 GLN A C 1
ATOM 763 O O . GLN A 1 99 ? 17.367 6.053 -18.793 1.00 93.50 99 GLN A O 1
ATOM 768 N N . ASN A 1 100 ? 19.418 6.832 -19.246 1.00 92.31 100 ASN A N 1
ATOM 769 C CA . ASN A 1 100 ? 19.966 6.609 -17.907 1.00 92.31 100 ASN A CA 1
ATOM 770 C C . ASN A 1 100 ? 19.247 7.435 -16.831 1.00 92.31 100 ASN A C 1
ATOM 772 O O . ASN A 1 100 ? 18.985 6.942 -15.732 1.00 92.31 100 ASN A O 1
ATOM 776 N N . ASN A 1 101 ? 18.918 8.696 -17.120 1.00 94.69 101 ASN A N 1
ATOM 777 C CA . ASN A 1 101 ? 18.180 9.548 -16.186 1.00 94.69 101 ASN A CA 1
ATOM 778 C C . ASN A 1 101 ? 16.749 9.047 -15.960 1.00 94.69 101 ASN A C 1
ATOM 780 O O . ASN A 1 101 ? 16.270 9.048 -14.826 1.00 94.69 101 ASN A O 1
ATOM 784 N N . TYR A 1 102 ? 16.087 8.574 -17.014 1.00 91.88 102 TYR A N 1
ATOM 785 C CA . TYR A 1 102 ? 14.778 7.943 -16.911 1.00 91.88 102 TYR A CA 1
ATOM 786 C C . TYR A 1 102 ? 14.827 6.647 -16.082 1.00 91.88 102 TYR A C 1
ATOM 788 O O . TYR A 1 102 ? 14.015 6.497 -15.168 1.00 91.88 102 TYR A O 1
ATOM 796 N N . ASN A 1 103 ? 15.805 5.760 -16.306 1.00 91.88 103 ASN A N 1
ATOM 797 C CA . ASN A 1 103 ? 15.953 4.530 -15.513 1.00 91.88 103 ASN A CA 1
ATOM 798 C C . ASN A 1 103 ? 16.207 4.845 -14.027 1.00 91.88 103 ASN A C 1
ATOM 800 O O . ASN A 1 103 ? 15.579 4.251 -13.154 1.00 91.88 103 ASN A O 1
ATOM 804 N N . LYS A 1 104 ? 17.028 5.859 -13.711 1.00 92.56 104 LYS A N 1
ATOM 805 C CA . LYS A 1 104 ? 17.204 6.337 -12.324 1.00 92.56 104 LYS A CA 1
ATOM 806 C C . LYS A 1 104 ? 15.886 6.781 -1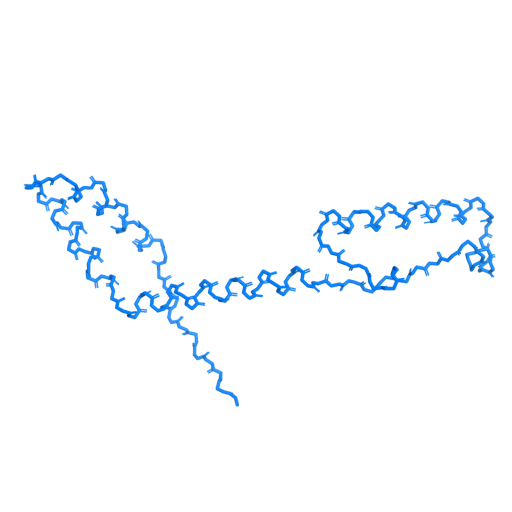1.688 1.00 92.56 104 LYS A C 1
ATOM 808 O O . LYS A 1 104 ? 15.641 6.473 -10.523 1.00 92.56 104 LYS A O 1
ATOM 813 N N . ALA A 1 105 ? 15.046 7.500 -12.434 1.00 93.19 105 ALA A N 1
ATOM 814 C CA . ALA A 1 105 ? 13.745 7.945 -11.943 1.00 93.19 105 ALA A CA 1
ATOM 815 C C . ALA A 1 105 ? 12.789 6.766 -11.692 1.00 93.19 105 ALA A C 1
ATOM 817 O O . ALA A 1 105 ? 12.077 6.768 -10.689 1.00 93.19 105 ALA A O 1
ATOM 818 N N . LEU A 1 106 ? 12.805 5.743 -12.554 1.00 91.12 106 LEU A N 1
ATOM 819 C CA . LEU A 1 106 ? 12.034 4.516 -12.343 1.00 91.12 106 LEU A CA 1
ATOM 820 C C . LEU A 1 106 ? 12.489 3.756 -11.096 1.00 91.12 106 LEU A C 1
ATOM 822 O O . LEU A 1 106 ? 11.656 3.403 -10.262 1.00 91.12 106 LEU A O 1
ATOM 826 N N . THR A 1 107 ? 13.798 3.576 -10.927 1.00 89.06 107 THR A N 1
ATOM 827 C CA . THR A 1 107 ? 14.368 2.913 -9.750 1.00 89.06 107 THR A CA 1
ATOM 828 C C . THR A 1 107 ? 14.035 3.671 -8.466 1.00 89.06 107 THR A C 1
ATOM 830 O O . THR A 1 107 ? 13.629 3.059 -7.482 1.00 89.06 107 THR A O 1
ATOM 833 N N . ALA A 1 108 ? 14.114 5.008 -8.473 1.00 91.25 108 ALA A N 1
ATOM 834 C CA . ALA A 1 108 ? 13.705 5.837 -7.335 1.00 91.25 108 ALA A CA 1
ATOM 835 C C . ALA A 1 108 ? 12.204 5.715 -7.010 1.00 91.25 108 ALA A C 1
ATOM 837 O O . ALA A 1 108 ? 11.805 5.896 -5.862 1.00 91.25 108 ALA A O 1
ATOM 838 N N . ALA A 1 109 ? 11.379 5.385 -8.006 1.00 90.06 109 ALA A N 1
ATOM 839 C CA . ALA A 1 109 ? 9.956 5.106 -7.842 1.00 90.06 109 ALA A CA 1
ATOM 840 C C . ALA A 1 109 ? 9.654 3.643 -7.452 1.00 90.06 109 ALA A C 1
ATOM 842 O O . ALA A 1 109 ? 8.482 3.283 -7.347 1.00 90.06 109 ALA A O 1
ATOM 843 N N . GLY A 1 110 ? 10.676 2.798 -7.258 1.00 88.62 110 GLY A N 1
ATOM 844 C CA . GLY A 1 110 ? 10.513 1.374 -6.948 1.00 88.62 110 GLY A CA 1
ATOM 845 C C . GLY A 1 110 ? 10.008 0.536 -8.127 1.00 88.62 110 GLY A C 1
ATOM 846 O O . GLY A 1 110 ? 9.452 -0.537 -7.921 1.00 88.62 110 GLY A O 1
ATOM 847 N N . ILE A 1 111 ? 10.161 1.024 -9.362 1.00 90.31 111 ILE A N 1
ATOM 848 C CA . ILE A 1 111 ? 9.721 0.337 -10.579 1.00 90.31 111 ILE A CA 1
ATOM 849 C C . ILE A 1 111 ? 10.933 -0.326 -11.233 1.00 90.31 111 ILE A C 1
ATOM 851 O O . ILE A 1 111 ? 11.866 0.360 -11.644 1.00 90.31 111 ILE A O 1
ATOM 855 N N . GLY A 1 112 ? 10.903 -1.651 -11.389 1.00 85.38 112 GLY A N 1
ATOM 856 C CA . GLY A 1 112 ? 11.963 -2.369 -12.104 1.00 85.38 112 GLY A CA 1
ATOM 857 C C . GLY A 1 112 ? 11.870 -2.207 -13.629 1.00 85.38 112 GLY A C 1
ATOM 858 O O . GLY A 1 112 ? 10.771 -2.139 -14.189 1.00 85.38 112 GLY A O 1
ATOM 859 N N . VAL A 1 113 ? 13.009 -2.209 -14.327 1.00 84.56 113 VAL A N 1
ATOM 860 C CA . VAL A 1 113 ? 13.084 -2.214 -15.800 1.00 84.56 113 VAL A CA 1
ATOM 861 C C . VAL A 1 113 ? 13.435 -3.618 -16.289 1.00 84.56 113 VAL A C 1
ATOM 863 O O . VAL A 1 113 ? 14.399 -4.225 -15.835 1.00 84.56 113 VAL A O 1
ATOM 866 N N . LYS A 1 114 ? 12.646 -4.177 -17.214 1.00 78.44 114 LYS A N 1
ATOM 867 C CA . LYS A 1 114 ? 12.971 -5.475 -17.827 1.00 78.44 114 LYS A CA 1
ATOM 868 C C . LYS A 1 114 ? 14.093 -5.320 -18.848 1.00 78.44 114 LYS A C 1
ATOM 870 O O . LYS A 1 114 ? 13.936 -4.561 -19.800 1.00 78.44 114 LYS A O 1
ATOM 875 N N . GLY A 1 115 ? 15.133 -6.140 -18.711 1.00 66.75 115 GLY A N 1
ATOM 876 C CA . GLY A 1 115 ? 16.249 -6.189 -19.657 1.00 66.75 115 GLY A CA 1
ATOM 877 C C . GLY A 1 115 ? 17.337 -5.143 -19.409 1.00 66.75 115 GLY A C 1
ATOM 878 O O . GLY A 1 115 ? 18.137 -4.922 -20.314 1.00 66.75 115 GLY A O 1
ATOM 879 N N . GLU A 1 116 ? 17.339 -4.511 -18.229 1.00 54.03 116 GLU A N 1
ATOM 880 C CA . GLU A 1 116 ? 18.561 -3.950 -17.629 1.00 54.03 116 GLU A CA 1
ATOM 881 C C . GLU A 1 116 ? 19.582 -5.058 -17.320 1.00 54.03 116 GLU A C 1
ATOM 883 O O . GLU A 1 116 ? 19.142 -6.192 -16.999 1.00 54.03 116 GLU A O 1
#

InterPro domains:
  IPR025153 Ead/Ea22-like protein [PF13935] (28-70)